Protein AF-A0A3A8H8G8-F1 (afdb_monomer_lite)

Organism: NCBI:txid2316733

Secondary structure (DSSP, 8-state):
----------------------------S--S--EEEEEEE--S---TTS----EEEEEE-SSS-SSTTS----------SSS-------

Radius of gyration: 24.17 Å; chains: 1; bounding box: 60×30×59 Å

InterPro domains:
  IPR013783 Immunoglobulin-like fold [G3DSA:2.60.40.10] (18-88)

pLDDT: mean 74.74, std 18.58, range [36.03, 96.62]

Foldseek 3Di:
DDDDDDDDDDDDDDDDDPDDPPPPPPPPPDADWDKDWPDKDWDPDDDPPDDTDIDIDIDTPHDDDPQDPNDDDDDDDDDDPDPDPDPDDD

Sequence (90 aa):
MCLLIAGTLVFNGCGSDVTSSAKSQSQSLTEGPDLVITDVKGPANARMGDPFFASARVCNQGTESAYPNGGSVMLQFLLSTTPTQQILPP

Structure (mmCIF, N/CA/C/O backbone):
data_AF-A0A3A8H8G8-F1
#
_entry.id   AF-A0A3A8H8G8-F1
#
loop_
_atom_site.group_PDB
_atom_site.id
_atom_site.type_symbol
_atom_site.label_atom_id
_atom_site.label_alt_id
_atom_site.label_comp_id
_atom_site.label_asym_id
_atom_site.label_entity_id
_atom_site.label_seq_id
_atom_site.pdbx_PDB_ins_code
_atom_site.Cartn_x
_atom_site.Cartn_y
_atom_site.Cartn_z
_atom_site.occupancy
_atom_site.B_iso_or_equiv
_atom_site.auth_seq_id
_atom_site.auth_comp_id
_atom_site.auth_asym_id
_atom_site.auth_atom_id
_atom_site.pdbx_PDB_model_num
ATOM 1 N N . MET A 1 1 ? -15.743 2.701 8.251 1.00 64.44 1 MET A N 1
ATOM 2 C CA . MET A 1 1 ? -17.009 3.437 8.481 1.00 64.44 1 MET A CA 1
ATOM 3 C C . MET A 1 1 ? -18.116 2.915 7.567 1.00 64.44 1 MET A C 1
ATOM 5 O O . MET A 1 1 ? -18.074 3.147 6.368 1.00 64.44 1 MET A O 1
ATOM 9 N N . CYS A 1 2 ? -19.097 2.229 8.149 1.00 36.31 2 CYS A N 1
ATOM 10 C CA . CYS A 1 2 ? -20.506 2.199 7.741 1.00 36.31 2 CYS A CA 1
ATOM 11 C C . CYS A 1 2 ? -21.268 1.732 8.983 1.00 36.31 2 CYS A C 1
ATOM 13 O O . CYS A 1 2 ? -21.021 0.630 9.465 1.00 36.31 2 CYS A O 1
ATOM 15 N N . LEU A 1 3 ? -22.108 2.598 9.546 1.00 40.66 3 LEU A N 1
ATOM 16 C CA . LEU A 1 3 ? -22.901 2.297 10.733 1.00 40.66 3 LEU A CA 1
ATOM 17 C C . LEU A 1 3 ? -24.364 2.173 10.315 1.00 40.66 3 LEU A C 1
ATOM 19 O O . LEU A 1 3 ? -24.901 3.077 9.679 1.00 40.66 3 LEU A O 1
ATOM 23 N N . LEU A 1 4 ? -25.002 1.074 10.704 1.00 36.03 4 LEU A N 1
ATOM 24 C CA . LEU A 1 4 ? -26.453 0.931 10.682 1.00 36.03 4 LEU A CA 1
ATOM 25 C C . LEU A 1 4 ? -26.922 0.918 12.138 1.00 36.03 4 LEU A C 1
ATOM 27 O O . LEU A 1 4 ? -26.698 -0.049 12.860 1.00 36.03 4 LEU A O 1
ATOM 31 N N . ILE A 1 5 ? -27.531 2.019 12.580 1.00 60.03 5 ILE A N 1
ATOM 32 C CA . ILE A 1 5 ? -28.251 2.075 13.854 1.00 60.03 5 ILE A CA 1
ATOM 33 C C . ILE A 1 5 ? -29.667 1.561 13.578 1.00 60.03 5 ILE A C 1
ATOM 35 O O . ILE A 1 5 ? -30.418 2.203 12.847 1.00 60.03 5 ILE A O 1
ATOM 39 N N . ALA A 1 6 ? -30.056 0.445 14.186 1.00 43.78 6 ALA A N 1
ATOM 40 C CA . ALA A 1 6 ? -31.462 0.088 14.331 1.00 43.78 6 ALA A CA 1
ATOM 41 C C . ALA A 1 6 ? -31.666 -0.615 15.676 1.00 43.78 6 ALA A C 1
ATOM 43 O O . ALA A 1 6 ? -31.300 -1.773 15.854 1.00 43.78 6 ALA A O 1
ATOM 44 N N . GLY A 1 7 ? -32.233 0.111 16.634 1.00 51.31 7 GLY A N 1
ATOM 45 C CA . GLY A 1 7 ? -32.662 -0.441 17.911 1.00 51.31 7 GLY A CA 1
ATOM 46 C C . GLY A 1 7 ? -33.506 0.576 18.662 1.00 51.31 7 GLY A C 1
ATOM 47 O O . GLY A 1 7 ? -32.975 1.482 19.296 1.00 51.31 7 GLY A O 1
ATOM 48 N N . THR A 1 8 ? -34.827 0.452 18.572 1.00 53.53 8 THR A N 1
ATOM 49 C CA . THR A 1 8 ? -35.772 1.180 19.420 1.00 53.53 8 THR A CA 1
ATOM 50 C C . THR A 1 8 ? -35.830 0.499 20.786 1.00 53.53 8 THR A C 1
ATOM 52 O O . THR A 1 8 ? -36.333 -0.614 20.914 1.00 53.53 8 THR A O 1
ATOM 55 N N . LEU A 1 9 ? -35.311 1.156 21.825 1.00 50.16 9 LEU A N 1
ATOM 56 C CA . LEU A 1 9 ? -35.479 0.705 23.206 1.00 50.16 9 LEU A CA 1
ATOM 57 C C . LEU A 1 9 ? -36.804 1.253 23.751 1.00 50.16 9 LEU A C 1
ATOM 59 O O . LEU A 1 9 ? -36.942 2.455 23.964 1.00 50.16 9 LEU A O 1
ATOM 63 N N . VAL A 1 10 ? -37.779 0.370 23.973 1.00 49.03 10 VAL A N 1
ATOM 64 C CA . VAL A 1 10 ? -38.992 0.680 24.742 1.00 49.03 10 VAL A CA 1
ATOM 65 C C . VAL A 1 10 ? -38.731 0.264 26.187 1.00 49.03 10 VAL A C 1
ATOM 67 O O . VAL A 1 10 ? -38.706 -0.925 26.491 1.00 49.03 10 VAL A O 1
ATOM 70 N N . PHE A 1 11 ? -38.528 1.233 27.080 1.00 43.53 11 PHE A N 1
ATOM 71 C CA . PHE A 1 11 ? -38.441 0.972 28.517 1.00 43.53 11 PHE A CA 1
ATOM 72 C C . PHE A 1 11 ? -39.806 1.214 29.162 1.00 43.53 11 PHE A C 1
ATOM 74 O O . PHE A 1 11 ? -40.240 2.354 29.301 1.00 43.53 11 PHE A O 1
ATOM 81 N N . ASN A 1 12 ? -40.471 0.138 29.579 1.00 45.84 12 ASN A N 1
ATOM 82 C CA . ASN A 1 12 ? -41.470 0.191 30.642 1.00 45.84 12 ASN A CA 1
ATOM 83 C C . ASN A 1 12 ? -40.865 -0.489 31.876 1.00 45.84 12 ASN A C 1
ATOM 85 O O . ASN A 1 12 ? -40.596 -1.687 31.833 1.00 45.84 12 ASN A O 1
ATOM 89 N N . GLY A 1 13 ? -40.674 0.268 32.961 1.00 43.00 13 GLY A N 1
ATOM 90 C CA . GLY A 1 13 ? -40.424 -0.277 34.300 1.00 43.00 13 GLY A CA 1
ATOM 91 C C . GLY A 1 13 ? -39.188 0.282 35.010 1.00 43.00 13 GLY A C 1
ATOM 92 O O . GLY A 1 13 ? -38.077 0.208 34.496 1.00 43.00 13 GLY A O 1
ATOM 93 N N . CYS A 1 14 ? -39.401 0.808 36.219 1.00 71.06 14 CYS A N 1
ATOM 94 C CA . CYS A 1 14 ? -38.371 1.194 37.181 1.00 71.06 14 CYS A CA 1
ATOM 95 C C . CYS A 1 14 ? -38.384 0.155 38.317 1.00 71.06 14 CYS A C 1
ATOM 97 O O . CYS A 1 14 ? -39.419 -0.023 38.959 1.00 71.06 14 CYS A O 1
ATOM 99 N N . GLY A 1 15 ? -37.269 -0.546 38.533 1.00 48.78 15 GLY A N 1
ATOM 100 C CA . GLY A 1 15 ? -37.064 -1.495 39.631 1.00 48.78 15 GLY A CA 1
ATOM 101 C C . GLY A 1 15 ? -35.675 -1.267 40.215 1.00 48.78 15 GLY A C 1
ATOM 102 O O . GLY A 1 15 ? -34.677 -1.381 39.508 1.00 48.78 15 GLY A O 1
ATOM 103 N N . SER A 1 16 ? -35.612 -0.840 41.472 1.00 62.59 16 SER A N 1
ATOM 104 C CA . SER A 1 16 ? -34.370 -0.537 42.177 1.00 62.59 16 SER A CA 1
ATOM 105 C C . SER A 1 16 ? -33.810 -1.801 42.823 1.00 62.59 16 SER A C 1
ATOM 107 O O . SER A 1 16 ? -34.132 -2.086 43.972 1.00 62.59 16 SER A O 1
ATOM 109 N N . ASP A 1 17 ? -32.945 -2.501 42.091 1.00 50.00 17 ASP A N 1
ATOM 110 C CA . ASP A 1 17 ? -32.055 -3.535 42.615 1.00 50.00 17 ASP A CA 1
ATOM 111 C C . ASP A 1 17 ? -30.611 -3.168 42.255 1.00 50.00 17 ASP A C 1
ATOM 113 O O . ASP A 1 17 ? -30.272 -2.930 41.093 1.00 50.00 17 ASP A O 1
ATOM 117 N N . VAL A 1 18 ? -29.743 -3.085 43.267 1.00 56.25 18 VAL A N 1
ATOM 118 C CA . VAL A 1 18 ? -28.303 -2.843 43.095 1.00 56.25 18 VAL A CA 1
ATOM 119 C C . VAL A 1 18 ? -27.676 -4.143 42.597 1.00 56.25 18 VAL A C 1
ATOM 121 O O . VAL A 1 18 ? -27.098 -4.914 43.356 1.00 56.25 18 VAL A O 1
ATOM 124 N N . THR A 1 19 ? -27.857 -4.445 41.317 1.00 48.28 19 THR A N 1
ATOM 125 C CA . THR A 1 19 ? -27.212 -5.584 40.667 1.00 48.28 19 THR A CA 1
ATOM 126 C C . THR A 1 19 ? -26.259 -5.033 39.629 1.00 48.28 19 THR A C 1
ATOM 128 O O . THR A 1 19 ? -26.657 -4.386 38.661 1.00 48.28 19 THR A O 1
ATOM 131 N N . SER A 1 20 ? -24.973 -5.234 39.892 1.00 50.16 20 SER A N 1
ATOM 132 C CA . SER A 1 20 ? -23.858 -4.873 39.032 1.00 50.16 20 SER A CA 1
ATOM 133 C C . SER A 1 20 ? -24.205 -5.239 37.594 1.00 50.16 20 SER A C 1
ATOM 135 O O . SER A 1 20 ? -24.305 -6.418 37.253 1.00 50.16 20 SER A O 1
ATOM 137 N N . SER A 1 21 ? -24.388 -4.232 36.743 1.00 49.47 21 SER A N 1
ATOM 138 C CA . SER A 1 21 ? -24.389 -4.447 35.304 1.00 49.47 21 SER A CA 1
ATOM 139 C C . SER A 1 21 ? -22.981 -4.880 34.919 1.00 49.47 21 SER A C 1
ATOM 141 O O . SER A 1 21 ? -22.151 -4.065 34.526 1.00 49.47 21 SER A O 1
ATOM 143 N N . ALA A 1 22 ? -22.698 -6.177 35.018 1.00 55.66 22 ALA A N 1
ATOM 144 C CA . ALA A 1 22 ? -21.680 -6.801 34.198 1.00 55.66 22 ALA A CA 1
ATOM 145 C C . ALA A 1 22 ? -22.235 -6.800 32.772 1.00 55.66 22 ALA A C 1
ATOM 147 O O . ALA A 1 22 ? -22.735 -7.796 32.252 1.00 55.66 22 ALA A O 1
ATOM 148 N N . LYS A 1 23 ? -22.214 -5.619 32.151 1.00 51.12 23 LYS A N 1
ATOM 149 C CA . LYS A 1 23 ? -22.380 -5.501 30.719 1.00 51.12 23 LYS A CA 1
ATOM 150 C C . LYS A 1 23 ? -21.198 -6.268 30.151 1.00 51.12 23 LYS A C 1
ATOM 152 O O . LYS A 1 23 ? -20.060 -5.828 30.286 1.00 51.12 23 LYS A O 1
ATOM 157 N N . SER A 1 24 ? -21.458 -7.437 29.573 1.00 58.81 24 SER A N 1
ATOM 158 C CA . SER A 1 24 ? -20.469 -8.151 28.772 1.00 58.81 24 SER A CA 1
ATOM 159 C C . SER A 1 24 ? -20.253 -7.341 27.495 1.00 58.81 24 SER A C 1
ATOM 161 O O . SER A 1 24 ? -20.722 -7.677 26.413 1.00 58.81 24 SER A O 1
ATOM 163 N N . GLN A 1 25 ? -19.602 -6.191 27.645 1.00 55.81 25 GLN A N 1
ATOM 164 C CA . GLN A 1 25 ? -18.987 -5.451 26.569 1.00 55.81 25 GLN A CA 1
ATOM 165 C C . GLN A 1 25 ? -17.726 -6.228 26.224 1.00 55.81 25 GLN A C 1
ATOM 167 O O . GLN A 1 25 ? -16.630 -5.903 26.661 1.00 55.81 25 GLN A O 1
ATOM 172 N N . SER A 1 26 ? -17.897 -7.284 25.428 1.00 61.69 26 SER A N 1
ATOM 173 C CA . SER A 1 26 ? -16.810 -7.769 24.586 1.00 61.69 26 SER A CA 1
ATOM 174 C C . SER A 1 26 ? -16.592 -6.701 23.511 1.00 61.69 26 SER A C 1
ATOM 176 O O . SER A 1 26 ? -17.086 -6.788 22.393 1.00 61.69 26 SER A O 1
ATOM 178 N N . GLN A 1 27 ? -15.983 -5.592 23.916 1.00 58.41 27 GLN A N 1
ATOM 179 C CA . GLN A 1 27 ? -15.509 -4.545 23.032 1.00 58.41 27 GLN A CA 1
ATOM 180 C C . GLN A 1 27 ? -14.005 -4.756 22.967 1.00 58.41 27 GLN A C 1
ATOM 182 O O . GLN A 1 27 ? -13.326 -4.680 23.989 1.00 58.41 27 GLN A O 1
ATOM 187 N N . SER A 1 28 ? -13.504 -5.121 21.787 1.00 62.41 28 SER A N 1
ATOM 188 C CA . SER A 1 28 ? -12.065 -5.189 21.548 1.00 62.41 28 SER A CA 1
ATOM 189 C C . SER A 1 28 ? -11.450 -3.840 21.935 1.00 62.41 28 SER A C 1
ATOM 191 O O . SER A 1 28 ? -11.829 -2.819 21.370 1.00 62.41 28 SER A O 1
ATOM 193 N N . LEU A 1 29 ? -10.543 -3.826 22.914 1.00 62.09 29 LEU A N 1
ATOM 194 C CA . LEU A 1 29 ? -9.914 -2.622 23.487 1.00 62.09 29 LEU A CA 1
ATOM 195 C C . LEU A 1 29 ? -8.831 -2.003 22.584 1.00 62.09 29 LEU A C 1
ATOM 197 O O . LEU A 1 29 ? -7.928 -1.326 23.067 1.00 62.09 29 LEU A O 1
ATOM 201 N N . THR A 1 30 ? -8.870 -2.255 21.280 1.00 63.72 30 THR A N 1
ATOM 202 C CA . THR A 1 30 ? -7.875 -1.725 20.343 1.00 63.72 30 THR A CA 1
ATOM 203 C C . THR A 1 30 ? -8.558 -0.720 19.432 1.00 63.72 30 THR A C 1
ATOM 205 O O . THR A 1 30 ? -8.994 -1.045 18.331 1.00 63.72 30 THR A O 1
ATOM 208 N N . GLU A 1 31 ? -8.713 0.499 19.941 1.00 79.50 31 GLU A N 1
ATOM 209 C CA . GLU A 1 31 ? -9.065 1.659 19.126 1.00 79.50 31 GLU A CA 1
ATOM 210 C C . GLU A 1 31 ? -7.775 2.244 18.543 1.00 79.50 31 GLU A C 1
ATOM 212 O O . GLU A 1 31 ? -6.748 2.321 19.220 1.00 79.50 31 GLU A O 1
ATOM 217 N N . GLY A 1 32 ? -7.800 2.559 17.251 1.00 87.25 32 GLY A N 1
ATOM 218 C CA . GLY A 1 32 ? -6.632 3.052 16.531 1.00 87.25 32 GLY A CA 1
ATOM 219 C C . GLY A 1 32 ? -6.739 2.840 15.021 1.00 87.25 32 GLY A C 1
ATOM 220 O O . GLY A 1 32 ? -7.666 2.170 14.545 1.00 87.25 32 GLY A O 1
ATOM 221 N N . PRO A 1 33 ? -5.823 3.426 14.237 1.00 90.56 33 PRO A N 1
ATOM 222 C CA . PRO A 1 33 ? -5.697 3.118 12.821 1.00 90.56 33 PRO A CA 1
ATOM 223 C C . PRO A 1 33 ? -5.081 1.727 12.617 1.00 90.56 33 PRO A C 1
ATOM 225 O O . PRO A 1 33 ? -4.127 1.357 13.296 1.00 90.56 33 PRO A O 1
ATOM 228 N N . ASP A 1 34 ? -5.580 0.992 11.627 1.00 93.06 34 ASP A N 1
ATOM 229 C CA . ASP A 1 34 ? -5.036 -0.303 11.200 1.00 93.06 34 ASP A CA 1
ATOM 230 C C . ASP A 1 34 ? -4.839 -0.278 9.683 1.00 93.06 34 ASP A C 1
ATOM 232 O O . ASP A 1 34 ? -5.794 -0.368 8.913 1.00 93.06 34 ASP A O 1
ATOM 236 N N . LEU A 1 35 ? -3.603 -0.042 9.242 1.00 92.69 35 LEU A N 1
ATOM 237 C CA . LEU A 1 35 ? -3.275 0.178 7.837 1.00 92.69 35 LEU A CA 1
ATOM 238 C C . LEU A 1 35 ? -2.787 -1.107 7.174 1.00 92.69 35 LEU A C 1
ATOM 240 O O . LEU A 1 35 ? -1.686 -1.581 7.444 1.00 92.69 35 LEU A O 1
ATOM 244 N N . VAL A 1 36 ? -3.563 -1.600 6.213 1.00 94.38 36 VAL A N 1
ATOM 245 C CA . VAL A 1 36 ? -3.258 -2.824 5.466 1.00 94.38 36 VAL A CA 1
ATOM 246 C C . VAL A 1 36 ? -3.038 -2.504 3.992 1.00 94.38 36 VAL A C 1
ATOM 248 O O . VAL A 1 36 ? -3.853 -1.829 3.354 1.00 94.38 36 VAL A O 1
ATOM 251 N N . ILE A 1 37 ? -1.942 -3.009 3.422 1.00 94.81 37 ILE A N 1
ATOM 252 C CA . ILE A 1 37 ? -1.699 -2.957 1.976 1.00 94.81 37 ILE A CA 1
ATOM 253 C C . ILE A 1 37 ? -2.594 -4.006 1.315 1.00 94.81 37 ILE A C 1
ATOM 255 O O . ILE A 1 37 ? -2.465 -5.197 1.577 1.00 94.81 37 ILE A O 1
ATOM 259 N N . THR A 1 38 ? -3.512 -3.560 0.463 1.00 96.62 38 THR A N 1
ATOM 260 C CA . THR A 1 38 ? -4.499 -4.432 -0.201 1.00 96.62 38 THR A CA 1
ATOM 261 C C . THR A 1 38 ? -4.171 -4.703 -1.661 1.00 96.62 38 THR A C 1
ATOM 263 O O . THR A 1 38 ? -4.665 -5.672 -2.228 1.00 96.62 38 THR A O 1
ATOM 266 N N . ASP A 1 39 ? -3.354 -3.851 -2.275 1.00 95.75 39 ASP A N 1
ATOM 267 C CA . ASP A 1 39 ? -2.952 -3.986 -3.668 1.00 95.75 39 ASP A CA 1
ATOM 268 C C . ASP A 1 39 ? -1.607 -3.297 -3.891 1.00 95.75 39 ASP A C 1
ATOM 270 O O . ASP A 1 39 ? -1.344 -2.233 -3.320 1.00 95.75 39 ASP A O 1
ATOM 274 N N . VAL A 1 40 ? -0.778 -3.887 -4.746 1.00 93.88 40 VAL A N 1
ATOM 275 C CA . VAL A 1 40 ? 0.474 -3.301 -5.228 1.00 93.88 40 VAL A CA 1
ATOM 276 C C . VAL A 1 40 ? 0.536 -3.537 -6.728 1.00 93.88 40 VAL A C 1
ATOM 278 O O . VAL A 1 40 ? 0.517 -4.674 -7.192 1.00 93.88 40 VAL A O 1
ATOM 281 N N . LYS A 1 41 ? 0.626 -2.450 -7.490 1.00 94.88 41 LYS A N 1
ATOM 282 C CA . LYS A 1 41 ? 0.736 -2.471 -8.947 1.00 94.88 41 LYS A CA 1
ATOM 283 C C . LYS A 1 41 ? 2.052 -1.860 -9.394 1.00 94.88 41 LYS A C 1
ATOM 285 O O . LYS A 1 41 ? 2.481 -0.833 -8.873 1.00 94.88 41 LYS A O 1
ATOM 290 N N . GLY A 1 42 ? 2.637 -2.469 -10.414 1.00 92.56 42 GLY A N 1
ATOM 291 C CA . GLY A 1 42 ? 3.844 -2.022 -11.091 1.00 92.56 42 GLY A CA 1
ATOM 292 C C . GLY A 1 42 ? 4.039 -2.811 -12.387 1.00 92.56 42 GLY A C 1
ATOM 293 O O . GLY A 1 42 ? 3.233 -3.695 -12.696 1.00 92.56 42 GLY A O 1
ATOM 294 N N . PRO A 1 43 ? 5.076 -2.497 -13.173 1.00 91.94 43 PRO A N 1
ATOM 295 C CA . PRO A 1 43 ? 5.403 -3.276 -14.356 1.00 91.94 43 PRO A CA 1
ATOM 296 C C . PRO A 1 43 ? 5.845 -4.693 -13.967 1.00 91.94 43 PRO A C 1
ATOM 298 O O . PRO A 1 43 ? 6.439 -4.902 -12.911 1.00 91.94 43 PRO A O 1
ATOM 301 N N . ALA A 1 44 ? 5.606 -5.662 -14.854 1.00 88.69 44 ALA A N 1
ATOM 302 C CA . ALA A 1 44 ? 6.041 -7.045 -14.642 1.00 88.69 44 ALA A CA 1
ATOM 303 C C . ALA A 1 44 ? 7.572 -7.176 -14.551 1.00 88.69 44 ALA A C 1
ATOM 305 O O . ALA A 1 44 ? 8.077 -8.067 -13.880 1.00 88.69 44 ALA A O 1
ATOM 306 N N . ASN A 1 45 ? 8.303 -6.283 -15.226 1.00 87.56 45 ASN A N 1
ATOM 307 C CA . ASN A 1 45 ? 9.756 -6.181 -15.170 1.00 87.56 45 ASN A CA 1
ATOM 308 C C . ASN A 1 45 ? 10.150 -4.701 -15.176 1.00 8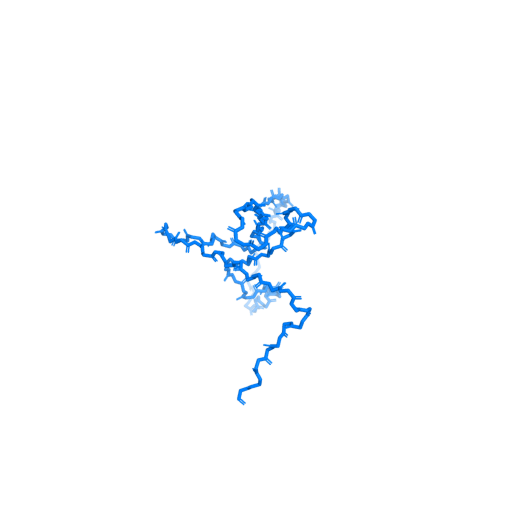7.56 45 ASN A C 1
ATOM 310 O O . ASN A 1 45 ? 9.553 -3.907 -15.903 1.00 87.56 45 ASN A O 1
ATOM 314 N N . ALA A 1 46 ? 11.179 -4.346 -14.413 1.00 89.00 46 ALA A N 1
ATOM 315 C CA . ALA A 1 46 ? 11.810 -3.031 -14.450 1.00 89.00 46 ALA A CA 1
ATOM 316 C C . ALA A 1 46 ? 13.271 -3.190 -14.877 1.00 89.00 46 ALA A C 1
ATOM 318 O O . ALA A 1 46 ? 13.947 -4.140 -14.475 1.00 89.00 46 ALA A O 1
ATOM 319 N N . ARG A 1 47 ? 13.763 -2.274 -15.712 1.00 90.38 47 ARG A N 1
ATOM 320 C CA . ARG A 1 47 ? 15.160 -2.275 -16.145 1.00 90.38 47 ARG A CA 1
ATOM 321 C C . ARG A 1 47 ? 16.009 -1.537 -15.116 1.00 90.38 47 ARG A C 1
ATOM 323 O O . ARG A 1 47 ? 15.634 -0.467 -14.650 1.00 90.38 47 ARG A O 1
ATOM 330 N N . MET A 1 48 ? 17.156 -2.111 -14.756 1.00 87.38 48 MET A N 1
ATOM 331 C CA . MET A 1 48 ? 18.080 -1.459 -13.825 1.00 87.38 48 MET A CA 1
ATOM 332 C C . MET A 1 48 ? 18.506 -0.088 -14.355 1.00 87.38 48 MET A C 1
ATOM 334 O O . MET A 1 48 ? 18.897 0.027 -15.515 1.00 87.38 48 MET A O 1
ATOM 338 N N . GLY A 1 49 ? 18.456 0.922 -13.486 1.00 88.19 49 GLY A N 1
ATOM 339 C CA . GLY A 1 49 ? 18.804 2.306 -13.814 1.00 88.19 49 GLY A CA 1
ATOM 340 C C . GLY A 1 49 ? 17.672 3.116 -14.450 1.00 88.19 49 GLY A C 1
ATOM 341 O O . GLY A 1 49 ? 17.745 4.342 -14.424 1.00 88.19 49 GLY A O 1
ATOM 342 N N . ASP A 1 50 ? 16.615 2.466 -14.945 1.00 92.69 50 ASP A N 1
ATOM 343 C CA . ASP A 1 50 ? 15.478 3.155 -15.552 1.00 92.69 50 ASP A CA 1
ATOM 344 C C . ASP A 1 50 ? 14.390 3.452 -14.501 1.00 92.69 50 ASP A C 1
ATOM 346 O O . ASP A 1 50 ? 14.102 2.612 -13.638 1.00 92.69 50 ASP A O 1
ATOM 350 N N . PRO A 1 51 ? 13.743 4.631 -14.560 1.00 91.44 51 PRO A N 1
ATOM 351 C CA . PRO A 1 51 ? 12.607 4.930 -13.703 1.00 91.44 51 PRO A CA 1
ATOM 352 C C . PRO A 1 51 ? 11.387 4.092 -14.102 1.00 91.44 51 PRO A C 1
ATOM 354 O O . PRO A 1 51 ? 11.136 3.832 -15.279 1.00 91.44 51 PRO A O 1
ATOM 357 N N . PHE A 1 52 ? 10.577 3.722 -13.115 1.00 93.06 52 PHE A N 1
ATOM 358 C CA . PHE A 1 52 ? 9.288 3.070 -13.325 1.00 93.06 52 PHE A CA 1
ATOM 359 C C . PHE A 1 52 ? 8.254 3.606 -12.332 1.00 93.06 52 PHE A C 1
ATOM 361 O O . PHE A 1 52 ? 8.599 4.194 -11.307 1.00 93.06 52 PHE A O 1
ATOM 368 N N . PHE A 1 53 ? 6.976 3.384 -12.635 1.00 93.38 53 PHE A N 1
ATOM 369 C CA . PHE A 1 53 ? 5.876 3.742 -11.747 1.00 93.38 53 PHE A CA 1
ATOM 370 C C . PHE A 1 53 ? 5.378 2.516 -10.984 1.00 93.38 53 PHE A C 1
ATOM 372 O O . PHE A 1 53 ? 5.128 1.464 -11.574 1.00 93.38 53 PHE A O 1
ATOM 379 N N . ALA A 1 54 ? 5.184 2.686 -9.680 1.00 92.88 54 ALA A N 1
ATOM 380 C CA . ALA A 1 54 ? 4.466 1.750 -8.831 1.00 92.88 54 ALA A CA 1
ATOM 381 C C . ALA A 1 54 ? 3.404 2.495 -8.025 1.00 92.88 54 ALA A C 1
ATOM 383 O O . ALA A 1 54 ? 3.563 3.664 -7.677 1.00 92.88 54 ALA A O 1
ATOM 384 N N . SER A 1 55 ? 2.316 1.801 -7.722 1.00 94.31 55 SER A N 1
ATOM 385 C CA . SER A 1 55 ? 1.240 2.308 -6.879 1.00 94.31 55 SER A CA 1
ATOM 386 C C . SER A 1 55 ? 0.833 1.237 -5.883 1.00 94.31 55 SER A C 1
ATOM 388 O O . SER A 1 55 ? 0.685 0.078 -6.266 1.00 94.31 55 SER A O 1
ATOM 390 N N . ALA A 1 56 ? 0.594 1.623 -4.634 1.00 95.94 56 ALA A N 1
ATOM 391 C CA . ALA A 1 56 ? 0.005 0.745 -3.632 1.00 95.94 56 ALA A CA 1
ATOM 392 C C . ALA A 1 56 ? -1.330 1.310 -3.156 1.00 95.94 56 ALA A C 1
ATOM 394 O O . ALA A 1 56 ? -1.509 2.526 -3.057 1.00 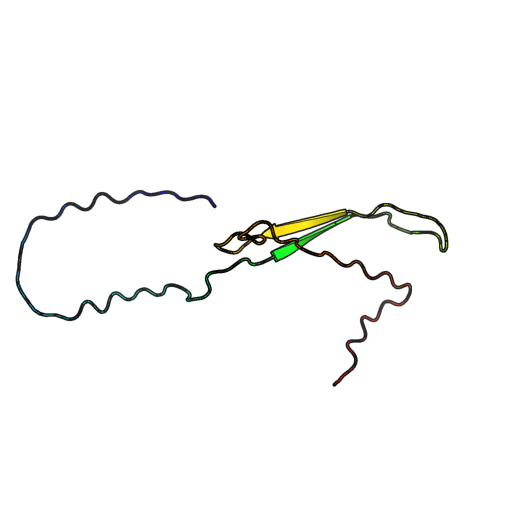95.94 56 ALA A O 1
ATOM 395 N N . ARG A 1 57 ? -2.256 0.411 -2.830 1.00 95.69 57 ARG A N 1
ATOM 396 C CA . ARG A 1 57 ? -3.502 0.749 -2.154 1.00 95.69 57 ARG A CA 1
ATOM 397 C C . ARG A 1 57 ? -3.407 0.334 -0.697 1.00 95.69 57 ARG A C 1
ATOM 399 O O . ARG A 1 57 ? -3.274 -0.851 -0.396 1.00 95.69 57 ARG A O 1
ATOM 406 N N . VAL A 1 58 ? -3.535 1.307 0.197 1.00 95.06 58 VAL A N 1
ATOM 407 C CA . VAL A 1 58 ? -3.596 1.079 1.643 1.00 95.06 58 VAL A CA 1
ATOM 408 C C . VAL A 1 58 ? -5.016 1.346 2.121 1.00 95.06 58 VAL A C 1
ATOM 410 O O . VAL A 1 58 ? -5.610 2.368 1.778 1.00 95.06 58 VAL A O 1
ATOM 413 N N . CYS A 1 59 ? -5.568 0.420 2.895 1.00 94.00 59 CYS A N 1
ATOM 414 C CA . CYS A 1 59 ? -6.874 0.560 3.518 1.00 94.00 59 CYS A CA 1
ATOM 415 C C . CYS A 1 59 ? -6.711 0.650 5.030 1.00 94.00 59 CYS A C 1
ATOM 417 O O . CYS A 1 59 ? -5.989 -0.149 5.617 1.00 94.00 59 CYS A O 1
ATOM 419 N N . ASN A 1 60 ? -7.413 1.603 5.644 1.00 92.94 60 ASN A N 1
ATOM 420 C CA . ASN A 1 60 ? -7.553 1.651 7.090 1.00 92.94 60 ASN A CA 1
ATOM 421 C C . ASN A 1 60 ? -8.730 0.760 7.515 1.00 92.94 60 ASN A C 1
ATOM 423 O O . ASN A 1 60 ? -9.882 1.086 7.219 1.00 92.94 60 ASN A O 1
ATOM 427 N N . GLN A 1 61 ? -8.434 -0.371 8.146 1.00 93.31 61 GLN A N 1
ATOM 428 C CA . GLN A 1 61 ? -9.401 -1.316 8.710 1.00 93.31 61 GLN A CA 1
ATOM 429 C C . GLN A 1 61 ? -9.737 -1.006 10.178 1.00 93.31 61 GLN A C 1
ATOM 431 O O . GLN A 1 61 ? -10.653 -1.608 10.736 1.00 93.31 61 GLN A O 1
ATOM 436 N N . GLY A 1 62 ? -9.036 -0.039 10.774 1.00 90.19 62 GLY A N 1
ATOM 437 C CA . GLY A 1 62 ? -9.206 0.390 12.153 1.00 90.19 62 GLY A CA 1
ATOM 438 C C . GLY A 1 62 ? -10.376 1.350 12.344 1.00 90.19 62 GLY A C 1
ATOM 439 O O . GLY A 1 62 ? -11.127 1.681 11.419 1.00 90.19 62 GLY A O 1
ATOM 440 N N . THR A 1 63 ? -10.534 1.806 13.582 1.00 89.44 63 THR A N 1
ATOM 441 C CA . THR A 1 63 ? -11.638 2.683 13.995 1.00 89.44 63 THR A CA 1
ATOM 442 C C . THR A 1 63 ? -11.257 4.159 14.024 1.00 89.44 63 THR A C 1
ATOM 444 O O . THR A 1 63 ? -12.147 5.007 13.951 1.00 89.44 63 THR A O 1
ATOM 447 N N . GLU A 1 64 ? -9.963 4.482 14.055 1.00 90.12 64 GLU A N 1
ATOM 448 C CA . GLU A 1 64 ? -9.468 5.861 14.091 1.00 90.12 64 GLU A CA 1
ATOM 449 C C . GLU A 1 64 ? -8.783 6.284 12.791 1.00 90.12 64 GLU A C 1
ATOM 451 O O . GLU A 1 64 ? -8.364 5.459 11.981 1.00 90.12 64 GLU A O 1
ATOM 456 N N . SER A 1 65 ? -8.647 7.597 12.584 1.00 89.12 65 SER A N 1
ATOM 457 C CA . SER A 1 65 ? -7.866 8.143 11.470 1.00 89.12 65 SER A CA 1
ATOM 458 C C . SER A 1 65 ? -6.389 7.770 11.606 1.00 89.12 65 SER A C 1
ATOM 460 O O . SER A 1 65 ? -5.838 7.815 12.699 1.00 89.12 65 SER A O 1
ATOM 462 N N . ALA A 1 66 ? -5.719 7.483 10.489 1.00 88.88 66 ALA A N 1
ATOM 463 C CA . ALA A 1 66 ? -4.271 7.253 10.464 1.00 88.88 66 ALA A CA 1
ATOM 464 C C . ALA A 1 66 ? -3.436 8.543 10.554 1.00 88.88 66 ALA A C 1
ATOM 466 O O . ALA A 1 66 ? -2.213 8.497 10.628 1.00 88.88 66 ALA A O 1
ATOM 467 N N . TYR A 1 67 ? -4.101 9.696 10.537 1.00 88.50 67 TYR A N 1
ATOM 468 C CA . TYR A 1 67 ? -3.499 11.022 10.645 1.00 88.50 67 TYR A CA 1
ATOM 469 C C . TYR A 1 67 ? -4.328 11.905 11.593 1.00 88.50 67 TYR A C 1
ATOM 471 O O . TYR A 1 67 ? -4.841 12.956 11.188 1.00 88.50 67 TYR A O 1
ATOM 479 N N . PRO A 1 68 ? -4.506 11.502 12.866 1.00 71.38 68 PRO A N 1
ATOM 480 C CA . PRO A 1 68 ? -5.137 12.373 13.842 1.00 71.38 68 PRO A CA 1
ATOM 481 C C . PRO A 1 68 ? -4.209 13.586 14.001 1.00 71.38 68 PRO A C 1
ATOM 483 O O . PRO A 1 68 ? -3.016 13.429 14.246 1.00 71.38 68 PRO A O 1
ATOM 486 N N . ASN A 1 69 ? -4.719 14.799 13.790 1.00 83.81 69 ASN A N 1
ATOM 487 C CA . ASN A 1 69 ? -3.952 16.060 13.834 1.00 83.81 69 ASN A CA 1
ATOM 488 C C . ASN A 1 69 ? -3.081 16.385 12.602 1.00 83.81 69 ASN A C 1
ATOM 490 O O . ASN A 1 69 ? -2.163 17.195 12.702 1.00 83.81 69 ASN A O 1
ATOM 494 N N . GLY A 1 70 ?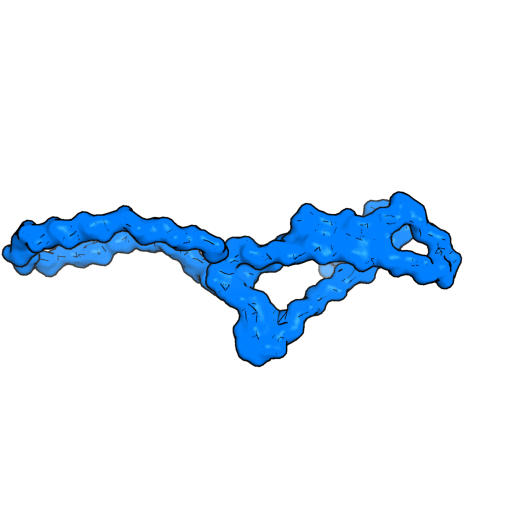 -3.362 15.799 11.433 1.00 79.75 70 GLY A N 1
ATOM 495 C CA . GLY A 1 70 ? -2.660 16.172 10.194 1.00 79.75 70 GLY A CA 1
ATOM 496 C C . GLY A 1 70 ? -1.232 15.626 10.089 1.00 79.75 70 GLY A C 1
ATOM 497 O O . GLY A 1 70 ? -0.425 16.149 9.322 1.00 79.75 70 GLY A O 1
ATOM 498 N N . GLY A 1 71 ? -0.918 14.571 10.849 1.00 83.19 71 GLY A N 1
ATOM 499 C CA . GLY A 1 71 ? 0.299 13.785 10.655 1.00 83.19 71 GLY A CA 1
ATOM 500 C C . GLY A 1 71 ? 0.373 13.153 9.258 1.00 83.19 71 GLY A C 1
ATOM 501 O O . GLY A 1 71 ? -0.599 13.135 8.505 1.00 83.19 71 GLY A O 1
ATOM 502 N N . SER A 1 72 ? 1.543 12.624 8.901 1.00 83.69 72 SER A N 1
ATOM 503 C CA . SER A 1 72 ? 1.769 11.956 7.613 1.00 83.69 72 SER A CA 1
ATOM 504 C C . SER A 1 72 ? 1.927 10.450 7.793 1.00 83.69 72 SER A C 1
ATOM 506 O O . SER A 1 72 ? 2.599 9.998 8.717 1.00 83.69 72 SER A O 1
ATOM 508 N N . VAL A 1 73 ? 1.350 9.676 6.875 1.00 87.81 73 VAL A N 1
ATOM 509 C CA . VAL A 1 73 ? 1.585 8.232 6.762 1.00 87.81 73 VAL A CA 1
ATOM 510 C C . VAL A 1 73 ? 2.711 8.012 5.756 1.00 87.81 73 VAL A C 1
ATOM 512 O O . VAL A 1 73 ? 2.627 8.487 4.624 1.00 87.81 73 VAL A O 1
ATOM 515 N N . MET A 1 74 ? 3.760 7.293 6.156 1.00 88.38 74 MET A N 1
ATOM 516 C CA . MET A 1 74 ? 4.879 6.962 5.274 1.00 88.38 74 MET A CA 1
ATOM 517 C C . MET A 1 74 ? 4.717 5.554 4.710 1.00 88.38 74 MET A C 1
ATOM 519 O O . MET A 1 74 ? 4.528 4.592 5.450 1.00 88.38 74 MET A O 1
ATOM 523 N N . LEU A 1 75 ? 4.846 5.437 3.392 1.00 90.19 75 LEU A N 1
ATOM 524 C CA . LEU A 1 75 ? 4.895 4.165 2.688 1.00 90.19 75 LEU A CA 1
ATOM 525 C C . LEU A 1 75 ? 6.302 3.981 2.113 1.00 90.19 75 LEU A C 1
ATOM 527 O O . LEU A 1 75 ? 6.808 4.865 1.424 1.00 90.19 75 LEU A O 1
ATOM 531 N N . GLN A 1 76 ? 6.926 2.838 2.392 1.00 90.31 76 GLN A N 1
ATOM 532 C CA . GLN A 1 76 ? 8.262 2.503 1.901 1.00 90.31 76 GLN A CA 1
ATOM 533 C C . GLN A 1 76 ? 8.170 1.344 0.911 1.00 90.31 76 GLN A C 1
ATOM 535 O O . GLN A 1 76 ? 7.543 0.327 1.200 1.00 90.31 76 GLN A O 1
ATOM 540 N N . PHE A 1 77 ? 8.821 1.490 -0.241 1.00 86.62 77 PHE A N 1
ATOM 541 C CA . PHE A 1 77 ? 8.990 0.415 -1.212 1.00 86.62 77 PHE A CA 1
ATOM 542 C C . PHE A 1 77 ? 10.437 -0.059 -1.193 1.00 86.62 77 PHE A C 1
ATOM 544 O O . PHE A 1 77 ? 11.354 0.741 -1.367 1.00 86.62 77 PHE A O 1
ATOM 551 N N . LEU A 1 78 ? 10.630 -1.364 -1.024 1.00 85.94 78 LEU A N 1
ATOM 552 C CA . LEU A 1 78 ? 11.927 -2.005 -1.183 1.00 85.94 78 LEU A CA 1
ATOM 553 C C . LEU A 1 78 ? 11.921 -2.819 -2.473 1.00 85.94 78 LEU A C 1
ATOM 555 O O . LEU A 1 78 ? 11.067 -3.682 -2.664 1.00 85.94 78 LEU A O 1
ATOM 559 N N . LEU A 1 79 ? 12.888 -2.545 -3.343 1.00 85.25 79 LEU A N 1
ATOM 560 C CA . LEU A 1 79 ? 13.110 -3.306 -4.563 1.00 85.25 79 LEU A CA 1
ATOM 561 C C . LEU A 1 79 ? 14.292 -4.245 -4.380 1.00 85.25 79 LEU A C 1
ATOM 563 O O . LEU A 1 79 ? 15.356 -3.831 -3.928 1.00 85.25 79 LEU A O 1
ATOM 567 N N . SER A 1 80 ? 14.103 -5.496 -4.782 1.00 83.75 80 SER A N 1
ATOM 568 C CA . SER A 1 80 ? 15.151 -6.506 -4.766 1.00 83.75 80 SER A CA 1
ATOM 569 C C . SER A 1 80 ? 15.086 -7.349 -6.031 1.00 83.75 80 SER A C 1
ATOM 571 O O . SER A 1 80 ? 14.005 -7.686 -6.510 1.00 83.75 80 SER A O 1
ATOM 573 N N . THR A 1 81 ? 16.253 -7.707 -6.559 1.00 84.38 81 THR A N 1
ATOM 574 C CA . THR A 1 81 ? 16.406 -8.721 -7.613 1.00 84.38 81 THR A CA 1
ATOM 575 C C . THR A 1 81 ? 16.609 -10.123 -7.036 1.00 84.38 81 THR A C 1
ATOM 577 O O . THR A 1 81 ? 16.620 -11.098 -7.784 1.00 84.38 81 THR A O 1
ATOM 580 N N . THR A 1 82 ? 16.752 -10.244 -5.713 1.00 81.81 82 THR A N 1
ATOM 581 C CA . THR A 1 82 ? 16.815 -11.520 -5.001 1.00 81.81 82 THR A CA 1
ATOM 582 C C . THR A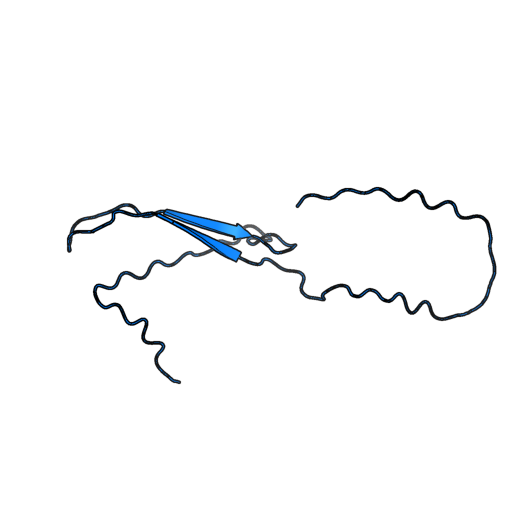 1 82 ? 15.485 -11.791 -4.287 1.00 81.81 82 THR A C 1
ATOM 584 O O . THR A 1 82 ? 14.938 -10.895 -3.639 1.00 81.81 82 THR A O 1
ATOM 587 N N . PRO A 1 83 ? 14.945 -13.021 -4.368 1.00 67.62 83 PRO A N 1
ATOM 588 C CA . PRO A 1 83 ? 13.629 -13.351 -3.814 1.00 67.62 83 PRO A CA 1
ATOM 589 C C . PRO A 1 83 ? 13.601 -13.509 -2.283 1.00 67.62 83 PRO A C 1
ATOM 591 O O . PRO A 1 83 ? 12.557 -13.829 -1.723 1.00 67.62 83 PRO A O 1
ATOM 594 N N . THR A 1 84 ? 14.714 -13.307 -1.577 1.00 59.72 84 THR A N 1
ATOM 595 C CA . THR A 1 84 ? 14.774 -13.493 -0.123 1.00 59.72 84 THR A CA 1
ATOM 596 C C . THR A 1 84 ? 14.647 -12.164 0.606 1.00 59.72 84 THR A C 1
ATOM 598 O O . THR A 1 84 ? 15.609 -11.398 0.680 1.00 59.72 84 THR A O 1
ATOM 601 N N . GLN A 1 85 ? 13.484 -11.924 1.214 1.00 65.50 85 GLN A N 1
ATOM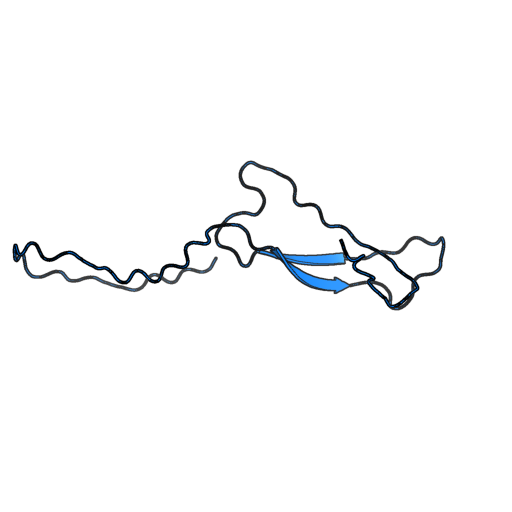 602 C CA . GLN A 1 85 ? 13.370 -10.966 2.310 1.00 65.50 85 GLN A CA 1
ATOM 603 C C . GLN A 1 85 ? 14.068 -11.590 3.528 1.00 65.50 85 GLN A C 1
ATOM 605 O O . GLN A 1 85 ? 13.465 -12.330 4.300 1.00 65.50 85 GLN A O 1
ATOM 610 N N . GLN A 1 86 ? 15.379 -11.382 3.649 1.00 57.66 86 GLN A N 1
ATOM 611 C CA . GLN A 1 86 ? 16.103 -11.786 4.848 1.00 57.66 86 GLN A CA 1
ATOM 612 C C . GLN A 1 86 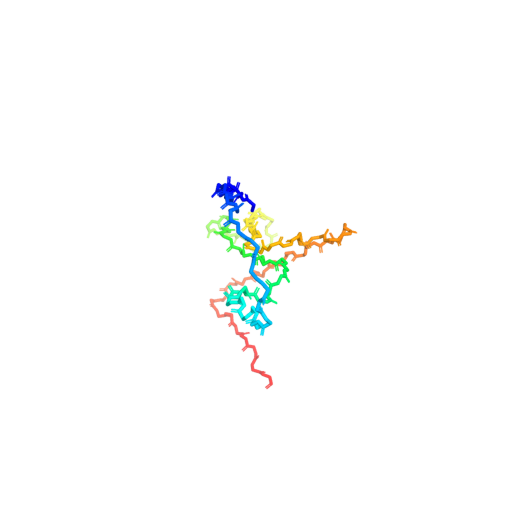? 15.758 -10.799 5.958 1.00 57.66 86 GLN A C 1
ATOM 614 O O . GLN A 1 86 ? 16.276 -9.686 6.005 1.00 57.66 86 GLN A O 1
ATOM 619 N N . ILE A 1 87 ? 14.862 -11.210 6.849 1.00 60.47 87 ILE A N 1
ATOM 620 C CA . ILE A 1 87 ? 14.779 -10.615 8.179 1.00 60.47 87 ILE A CA 1
ATOM 621 C C . ILE A 1 87 ? 16.076 -11.041 8.871 1.00 60.47 87 ILE A C 1
ATOM 623 O O . ILE A 1 87 ? 16.258 -12.230 9.139 1.00 60.47 87 ILE A O 1
ATOM 627 N N . LEU A 1 88 ? 17.014 -10.109 9.074 1.00 50.34 88 LEU A N 1
ATOM 628 C CA . LEU A 1 88 ? 18.183 -10.399 9.902 1.00 50.34 88 LEU A CA 1
ATOM 629 C C . LEU A 1 88 ? 17.678 -10.836 11.289 1.00 50.34 88 LEU A C 1
ATOM 631 O O . LEU A 1 88 ? 16.842 -10.130 11.861 1.00 50.34 88 LEU A O 1
ATOM 635 N N . PRO A 1 89 ? 18.139 -11.978 11.828 1.00 61.78 89 PRO A N 1
ATOM 636 C CA . PRO A 1 89 ? 17.887 -12.295 13.224 1.00 61.78 89 PRO A CA 1
ATOM 637 C C . PRO A 1 89 ? 18.520 -11.216 14.127 1.00 61.78 89 PRO A C 1
ATOM 639 O O . PRO A 1 89 ? 19.517 -10.610 13.718 1.00 61.78 89 PRO A O 1
ATOM 642 N N . PRO A 1 90 ? 17.926 -10.954 15.307 1.00 63.19 90 PRO A N 1
ATOM 643 C CA . PRO A 1 90 ? 18.455 -10.000 16.282 1.00 63.19 90 PRO A CA 1
ATOM 644 C C . PRO A 1 90 ? 19.828 -10.409 16.827 1.00 63.19 90 PRO A C 1
ATOM 646 O O . PRO A 1 90 ? 20.103 -11.630 16.903 1.00 63.19 90 PRO A O 1
#